Protein AF-A0A3D1SX19-F1 (afdb_monomer_lite)

Sequence (69 aa):
MHTAISTSYRRDVGDGLVLRWSTAEDTERIATLHGMVHRDTAEEPPNSGVMRTIRRLMNGDYPFMGPHD

Radius of gyration: 14.4 Å; chains: 1; bounding box: 22×30×44 Å

pLDDT: mean 90.4, std 12.62, range [37.34, 98.44]

Structure (mmCIF, N/CA/C/O backbone):
data_AF-A0A3D1SX19-F1
#
_entry.id   AF-A0A3D1SX19-F1
#
loop_
_atom_site.group_PDB
_atom_site.id
_atom_site.type_symbol
_atom_site.label_atom_id
_atom_site.label_alt_id
_atom_site.label_comp_id
_atom_site.label_asym_id
_atom_site.label_entity_id
_atom_site.label_seq_id
_atom_site.pdbx_PDB_ins_code
_atom_site.Cartn_x
_atom_site.Cartn_y
_atom_site.Cartn_z
_atom_site.occupancy
_atom_site.B_iso_or_equiv
_atom_site.auth_seq_id
_atom_site.auth_comp_id
_atom_site.auth_asym_id
_atom_site.auth_atom_id
_atom_site.pdbx_PDB_model_num
ATOM 1 N N . MET A 1 1 ? -1.532 -12.326 -26.869 1.00 37.34 1 MET A N 1
ATOM 2 C CA . MET A 1 1 ? -1.011 -11.012 -27.296 1.00 37.34 1 MET A CA 1
ATOM 3 C C . MET A 1 1 ? -0.456 -10.323 -26.062 1.00 37.34 1 MET A C 1
ATOM 5 O O . MET A 1 1 ? -1.220 -10.113 -25.134 1.00 37.34 1 MET A O 1
ATOM 9 N N . HIS A 1 2 ? 0.854 -10.082 -25.995 1.00 48.22 2 HIS A N 1
ATOM 10 C CA . HIS A 1 2 ? 1.454 -9.276 -24.927 1.00 48.22 2 HIS A CA 1
ATOM 11 C C . HIS A 1 2 ? 1.295 -7.809 -25.332 1.00 48.22 2 HIS A C 1
ATOM 13 O O . HIS A 1 2 ? 1.999 -7.335 -26.221 1.00 48.22 2 HIS A O 1
ATOM 19 N N . THR A 1 3 ? 0.324 -7.110 -24.748 1.00 51.19 3 THR A N 1
ATOM 20 C CA . THR A 1 3 ? 0.256 -5.652 -24.867 1.00 51.19 3 THR A CA 1
ATOM 21 C C . THR A 1 3 ? 1.467 -5.095 -24.132 1.00 51.19 3 THR A C 1
ATOM 23 O O . THR A 1 3 ? 1.618 -5.340 -22.939 1.00 51.19 3 THR A O 1
ATOM 26 N N . ALA A 1 4 ? 2.348 -4.385 -24.833 1.00 57.34 4 ALA A N 1
ATOM 27 C CA . ALA A 1 4 ? 3.434 -3.663 -24.188 1.00 57.34 4 ALA A CA 1
ATOM 28 C C . ALA A 1 4 ? 2.818 -2.633 -23.229 1.00 57.34 4 ALA A C 1
ATOM 30 O O . ALA A 1 4 ? 2.190 -1.667 -23.668 1.00 57.34 4 ALA A O 1
ATOM 31 N N . ILE A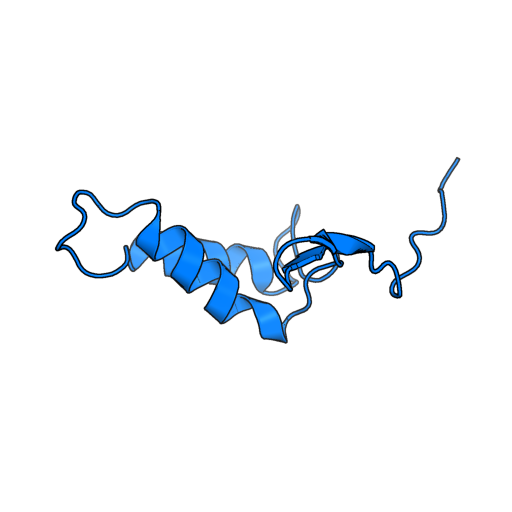 1 5 ? 2.937 -2.870 -21.922 1.00 60.31 5 ILE A N 1
ATOM 32 C CA . ILE A 1 5 ? 2.531 -1.894 -20.916 1.00 60.31 5 ILE A CA 1
ATOM 33 C C . ILE A 1 5 ? 3.498 -0.72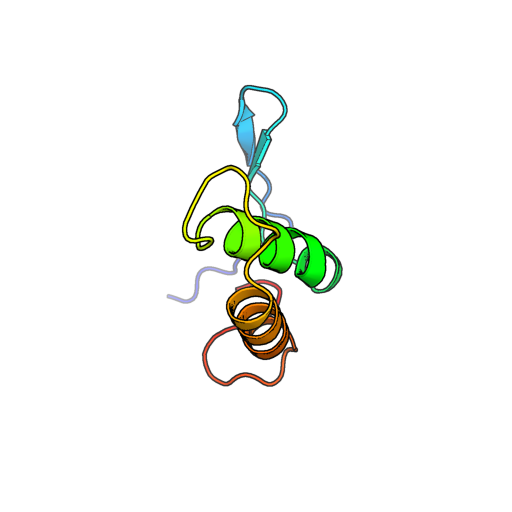2 -21.031 1.00 60.31 5 ILE A C 1
ATOM 35 O O . ILE A 1 5 ? 4.702 -0.868 -20.827 1.00 60.31 5 ILE A O 1
ATOM 39 N N . SER A 1 6 ? 2.973 0.450 -21.383 1.00 69.12 6 SER A N 1
ATOM 40 C CA . SER A 1 6 ? 3.769 1.666 -21.326 1.00 69.12 6 SER A CA 1
AT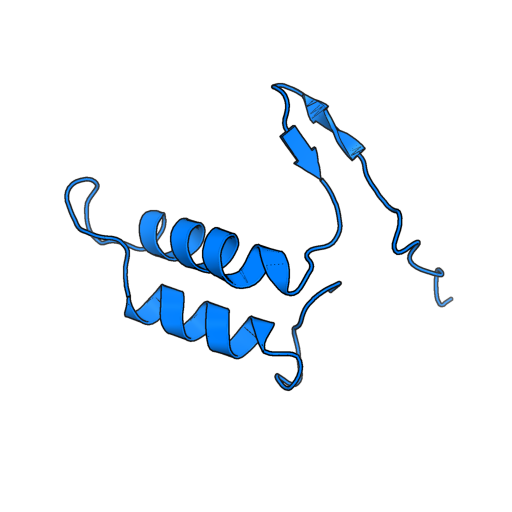OM 41 C C . SER A 1 6 ? 4.064 1.975 -19.863 1.00 69.12 6 SER A C 1
ATOM 43 O O . SER A 1 6 ? 3.150 2.302 -19.102 1.00 69.12 6 SER A O 1
ATOM 45 N N . THR A 1 7 ? 5.334 1.917 -19.465 1.00 71.50 7 THR A N 1
ATOM 46 C CA . THR A 1 7 ? 5.792 2.343 -18.130 1.00 71.50 7 THR A CA 1
ATOM 47 C C . THR A 1 7 ? 5.504 3.824 -17.863 1.00 71.50 7 THR A C 1
ATOM 49 O O . THR A 1 7 ? 5.503 4.261 -16.717 1.00 71.50 7 THR A O 1
ATOM 52 N N . SER A 1 8 ? 5.186 4.594 -18.911 1.00 80.75 8 SER A N 1
ATOM 53 C CA . SER A 1 8 ? 4.739 5.986 -18.831 1.00 80.75 8 SER A CA 1
ATOM 54 C C . SER A 1 8 ? 3.219 6.166 -18.710 1.00 80.75 8 SER A C 1
ATOM 56 O O . SER A 1 8 ? 2.752 7.304 -18.767 1.00 80.75 8 SER A O 1
ATOM 58 N N . TYR A 1 9 ? 2.427 5.090 -18.567 1.00 87.38 9 TYR A N 1
ATOM 59 C CA . TYR A 1 9 ? 0.975 5.224 -18.432 1.00 87.38 9 TYR A CA 1
ATOM 60 C C . TYR A 1 9 ? 0.619 6.110 -17.234 1.00 87.38 9 TYR A C 1
ATOM 62 O O . TYR A 1 9 ? 0.982 5.843 -16.086 1.00 87.38 9 TYR A O 1
ATOM 70 N N . ARG A 1 10 ? -0.119 7.177 -17.533 1.00 91.88 10 ARG A N 1
ATOM 71 C CA . ARG A 1 10 ? -0.589 8.165 -16.574 1.00 91.88 10 ARG A CA 1
ATOM 72 C C . ARG A 1 10 ? -1.957 8.652 -17.029 1.00 91.88 10 ARG A C 1
ATOM 74 O O . ARG A 1 10 ? -2.115 9.046 -18.182 1.00 91.88 10 ARG A O 1
ATOM 81 N N . ARG A 1 11 ? -2.933 8.646 -16.127 1.00 95.00 11 ARG A N 1
ATOM 82 C CA . ARG A 1 11 ? -4.295 9.116 -16.386 1.00 95.00 11 ARG A CA 1
ATOM 83 C C . ARG A 1 11 ? -4.763 10.005 -15.243 1.00 95.00 11 ARG A C 1
ATOM 85 O O . ARG A 1 11 ? -4.751 9.574 -14.095 1.00 95.00 11 ARG A O 1
ATOM 92 N N . ASP A 1 12 ? -5.176 11.222 -15.568 1.00 96.38 12 ASP A N 1
ATOM 93 C CA . ASP A 1 12 ? -5.892 12.098 -14.638 1.00 96.38 12 ASP A CA 1
ATOM 94 C C . ASP A 1 12 ? -7.2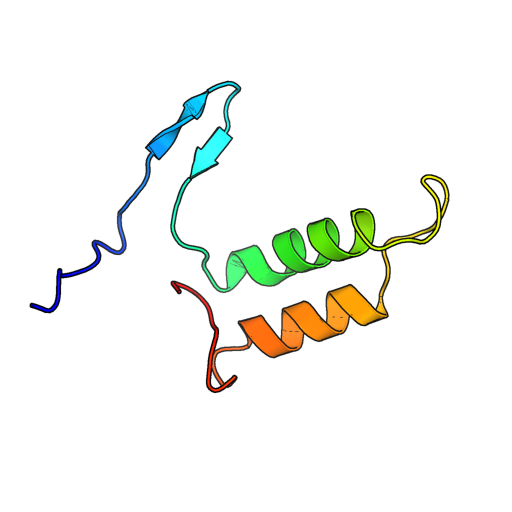62 11.485 -14.309 1.00 96.38 12 ASP A C 1
ATOM 96 O O . ASP A 1 12 ? -7.943 10.975 -15.204 1.00 96.38 12 ASP A O 1
ATOM 100 N N . VAL A 1 13 ? -7.631 11.464 -13.029 1.00 97.12 13 VAL A N 1
ATOM 101 C CA . VAL A 1 13 ? -8.916 10.914 -12.565 1.00 97.12 13 VAL A CA 1
ATOM 102 C C . VAL A 1 13 ? -9.755 11.938 -11.788 1.00 97.12 13 VAL A C 1
ATOM 104 O O . VAL A 1 13 ? -10.680 11.544 -11.084 1.00 97.12 13 VAL A O 1
ATOM 107 N N . GLY A 1 14 ? -9.478 13.236 -11.957 1.00 97.31 14 GLY A N 1
ATOM 108 C CA . GLY A 1 14 ? -10.157 14.338 -11.271 1.00 97.31 14 GLY A CA 1
ATOM 109 C C . GLY A 1 14 ? -9.575 14.645 -9.890 1.00 97.31 14 GLY A C 1
ATOM 110 O O . GLY A 1 14 ? -8.739 13.909 -9.377 1.00 97.31 14 GLY A O 1
ATOM 111 N N . ASP A 1 15 ? -9.989 15.765 -9.293 1.00 96.88 15 ASP A N 1
ATOM 112 C CA . ASP A 1 15 ? -9.633 16.175 -7.920 1.00 96.88 15 ASP A CA 1
ATOM 113 C C . ASP A 1 15 ? -8.122 16.190 -7.608 1.00 96.88 15 ASP A C 1
ATOM 115 O O . ASP A 1 15 ? -7.686 15.973 -6.478 1.00 96.88 15 ASP A O 1
ATOM 119 N N . GLY A 1 16 ? -7.296 16.439 -8.629 1.00 95.12 16 GLY A N 1
ATOM 120 C CA . GLY A 1 16 ? -5.835 16.411 -8.517 1.00 95.12 16 GLY A CA 1
ATOM 121 C C . GLY A 1 16 ? -5.235 15.005 -8.381 1.00 95.12 16 GLY A C 1
ATOM 122 O O . GLY A 1 16 ? -4.035 14.871 -8.131 1.00 95.12 16 GLY A O 1
ATOM 123 N N . LEU A 1 17 ? -6.040 13.955 -8.550 1.00 94.50 17 LEU A N 1
ATOM 124 C CA . LEU A 1 17 ? -5.623 12.562 -8.481 1.00 94.50 17 LEU A CA 1
ATOM 125 C C . LEU A 1 17 ? -5.150 12.048 -9.839 1.00 94.50 17 LEU A C 1
ATOM 127 O O . LEU A 1 17 ? -5.660 12.396 -10.906 1.00 94.50 17 LEU A O 1
ATOM 131 N N . VAL A 1 18 ? -4.176 11.143 -9.784 1.00 94.31 18 VAL A N 1
ATOM 132 C CA . VAL A 1 18 ? -3.590 10.529 -10.969 1.00 94.31 18 VAL A CA 1
ATOM 133 C C . VAL A 1 18 ? -3.423 9.034 -10.769 1.00 94.31 18 VAL A C 1
ATOM 135 O O . VAL A 1 18 ? -2.819 8.589 -9.796 1.00 94.31 18 VAL A O 1
ATOM 138 N N . LEU A 1 19 ? -3.882 8.270 -11.755 1.00 93.44 19 LEU A N 1
ATOM 139 C CA . LEU A 1 19 ? -3.608 6.849 -11.886 1.00 93.44 19 LEU A CA 1
ATOM 140 C C . LEU A 1 19 ? -2.337 6.637 -12.714 1.00 93.44 19 LEU A C 1
ATOM 142 O O . LEU A 1 19 ? -2.238 7.105 -13.849 1.00 93.44 19 LEU A O 1
ATOM 146 N N . ARG A 1 20 ? -1.378 5.907 -12.152 1.00 93.38 20 ARG A N 1
ATOM 147 C CA . ARG A 1 20 ? -0.147 5.455 -12.810 1.00 93.38 20 ARG A CA 1
ATOM 148 C C . ARG A 1 20 ? 0.307 4.142 -12.184 1.00 93.38 20 ARG A C 1
ATOM 150 O O . ARG A 1 20 ? -0.119 3.827 -11.074 1.00 93.38 20 ARG A O 1
ATOM 157 N N . TRP A 1 21 ? 1.210 3.438 -12.856 1.00 91.19 21 TRP A N 1
ATOM 158 C CA . TRP A 1 21 ? 1.914 2.314 -12.243 1.00 91.19 21 TRP A CA 1
ATOM 159 C C . TRP A 1 21 ? 2.677 2.767 -10.999 1.00 91.19 21 TRP A C 1
ATOM 161 O O . TRP A 1 21 ? 3.239 3.873 -10.964 1.00 91.19 21 TRP A O 1
ATOM 171 N N . SER A 1 22 ? 2.660 1.921 -9.972 1.00 90.94 22 SER A N 1
ATOM 172 C CA . SER A 1 22 ? 3.427 2.140 -8.748 1.00 90.94 22 SER A CA 1
ATOM 173 C C . SER A 1 22 ? 4.928 2.055 -9.037 1.00 90.94 22 SER A C 1
ATOM 175 O O . SER A 1 22 ? 5.349 1.443 -10.019 1.00 90.94 22 SER A O 1
ATOM 177 N N . THR A 1 23 ? 5.748 2.677 -8.197 1.00 92.44 23 THR A N 1
ATOM 178 C CA . THR A 1 23 ? 7.206 2.495 -8.190 1.00 92.44 23 THR A CA 1
ATOM 179 C C . THR A 1 23 ? 7.670 2.086 -6.792 1.00 92.44 23 THR A C 1
ATOM 181 O O . THR A 1 23 ? 6.904 2.141 -5.827 1.00 92.44 23 THR A O 1
ATOM 184 N N . ALA A 1 24 ? 8.944 1.712 -6.650 1.00 93.56 24 ALA A N 1
ATOM 185 C CA . ALA A 1 24 ? 9.521 1.396 -5.342 1.00 93.56 24 ALA A CA 1
ATOM 186 C C . ALA A 1 24 ? 9.406 2.573 -4.349 1.00 93.56 24 ALA A C 1
ATOM 188 O O . ALA A 1 24 ? 9.224 2.357 -3.150 1.00 93.56 24 ALA A O 1
ATOM 189 N N . GLU A 1 25 ? 9.429 3.815 -4.842 1.00 94.62 25 GLU A N 1
ATOM 190 C CA . GLU A 1 25 ? 9.287 5.034 -4.032 1.00 94.62 25 GLU A CA 1
ATOM 191 C C . GLU A 1 25 ? 7.882 5.202 -3.430 1.00 94.62 25 GLU A C 1
ATOM 193 O O . GLU A 1 25 ? 7.693 5.973 -2.485 1.00 94.62 25 GLU A O 1
ATOM 198 N N . ASP A 1 26 ? 6.879 4.494 -3.956 1.00 95.62 26 ASP A N 1
ATOM 199 C CA . ASP A 1 26 ? 5.509 4.548 -3.447 1.00 95.62 26 ASP A CA 1
ATOM 200 C C . ASP A 1 26 ? 5.270 3.605 -2.265 1.00 95.62 26 ASP A C 1
ATOM 202 O O . ASP A 1 26 ? 4.253 3.742 -1.584 1.00 95.62 26 ASP A O 1
ATOM 206 N N . THR A 1 27 ? 6.203 2.689 -1.984 1.00 96.44 27 THR A N 1
ATOM 207 C CA . THR A 1 27 ? 6.050 1.614 -0.989 1.00 96.44 27 THR A CA 1
ATOM 208 C C . THR A 1 27 ? 5.528 2.121 0.353 1.00 96.44 27 THR A C 1
ATOM 210 O O . THR A 1 27 ? 4.527 1.617 0.857 1.00 96.44 27 THR A O 1
ATOM 213 N N . GLU A 1 28 ? 6.143 3.161 0.920 1.00 97.75 28 GLU A N 1
ATOM 214 C CA . GLU A 1 28 ? 5.735 3.679 2.232 1.00 97.75 28 GLU A CA 1
ATOM 215 C C . GLU A 1 28 ? 4.382 4.399 2.198 1.00 97.75 28 GLU A C 1
ATOM 217 O O . GLU A 1 28 ? 3.623 4.345 3.170 1.00 97.75 28 GLU A O 1
ATOM 222 N N . ARG A 1 29 ? 4.035 5.031 1.070 1.00 96.94 29 ARG A N 1
ATOM 223 C CA . ARG A 1 29 ? 2.731 5.689 0.895 1.00 96.94 29 ARG A CA 1
ATOM 224 C C . ARG A 1 29 ? 1.614 4.651 0.815 1.00 96.94 29 ARG A C 1
ATOM 226 O O . ARG A 1 29 ? 0.599 4.800 1.491 1.00 96.94 29 ARG A O 1
ATOM 233 N N . ILE A 1 30 ? 1.828 3.576 0.056 1.00 96.62 30 ILE A N 1
ATOM 234 C CA . ILE A 1 30 ? 0.890 2.451 -0.064 1.00 96.62 30 ILE A CA 1
ATOM 235 C C . ILE A 1 30 ? 0.769 1.717 1.278 1.00 96.62 30 ILE A C 1
ATOM 237 O O . ILE A 1 30 ? -0.344 1.438 1.727 1.00 96.62 30 ILE A O 1
ATOM 241 N N . ALA A 1 31 ? 1.892 1.468 1.962 1.00 97.88 31 ALA A N 1
ATOM 242 C CA . ALA A 1 31 ? 1.898 0.831 3.275 1.00 97.88 31 ALA A CA 1
ATOM 243 C C . ALA A 1 31 ? 1.088 1.651 4.285 1.00 97.88 31 ALA A C 1
ATOM 245 O O . ALA A 1 31 ? 0.222 1.102 4.964 1.00 97.88 31 ALA A O 1
ATOM 246 N N . THR A 1 32 ? 1.315 2.966 4.341 1.00 98.19 32 THR A N 1
ATOM 247 C CA . THR A 1 32 ? 0.573 3.876 5.224 1.00 98.19 32 THR A CA 1
ATOM 248 C C . THR A 1 32 ? -0.915 3.900 4.885 1.00 98.19 32 THR A C 1
ATOM 250 O O . THR A 1 32 ? -1.733 3.774 5.791 1.00 98.19 32 THR A O 1
ATOM 253 N N . LEU A 1 33 ? -1.281 3.987 3.599 1.00 97.38 33 LEU A N 1
ATOM 254 C CA . LEU A 1 33 ? -2.679 3.928 3.161 1.00 97.38 33 LEU A CA 1
ATOM 255 C C . LEU A 1 33 ? -3.363 2.649 3.658 1.00 97.38 33 LEU A C 1
ATOM 257 O O . LEU A 1 33 ? -4.423 2.716 4.273 1.00 97.38 33 LEU A O 1
ATOM 261 N N . HIS A 1 34 ? -2.755 1.484 3.434 1.00 98.00 34 HIS A N 1
ATOM 262 C CA . HIS A 1 34 ? -3.333 0.224 3.896 1.00 98.00 34 HIS A CA 1
ATOM 263 C C . HIS A 1 34 ? -3.351 0.107 5.421 1.00 98.00 34 HIS A C 1
ATOM 265 O O . HIS A 1 34 ? -4.322 -0.418 5.959 1.00 98.00 34 HIS A O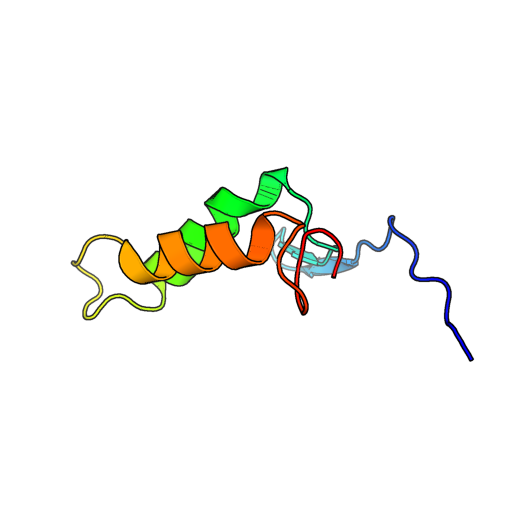 1
ATOM 271 N N . GLY A 1 35 ? -2.344 0.633 6.122 1.00 98.44 35 GLY A N 1
ATOM 272 C CA . GLY A 1 35 ? -2.350 0.719 7.581 1.00 98.44 35 GLY A CA 1
ATOM 273 C C . GLY A 1 35 ? -3.507 1.571 8.116 1.00 98.44 35 GLY A C 1
ATOM 274 O O . GLY A 1 35 ? -4.109 1.206 9.119 1.00 98.44 35 GLY A O 1
ATOM 275 N N . MET A 1 36 ? -3.851 2.665 7.433 1.00 98.25 36 MET A N 1
ATOM 276 C CA . MET A 1 36 ? -4.983 3.534 7.783 1.00 98.25 36 MET A CA 1
ATOM 277 C C . MET A 1 36 ? -6.346 2.921 7.448 1.00 98.25 36 MET A C 1
ATOM 279 O O . MET A 1 36 ? -7.318 3.194 8.146 1.00 98.25 36 MET A O 1
ATOM 283 N N . VAL A 1 37 ? -6.435 2.131 6.375 1.00 97.38 37 VAL A N 1
ATOM 284 C CA . VAL A 1 37 ? -7.680 1.464 5.953 1.00 97.38 37 VAL A CA 1
ATOM 285 C C . VAL A 1 37 ? -8.001 0.251 6.829 1.00 97.38 37 VAL A C 1
ATOM 287 O O . VAL A 1 37 ? -9.169 -0.021 7.075 1.00 97.38 37 VAL A O 1
ATOM 290 N N . HIS A 1 38 ? -6.981 -0.461 7.317 1.00 97.44 38 HIS A N 1
ATOM 291 C CA . HIS A 1 38 ? -7.127 -1.728 8.048 1.00 97.44 38 HIS A CA 1
ATOM 292 C C . HIS A 1 38 ? -6.793 -1.618 9.548 1.00 97.44 38 HIS A C 1
ATOM 294 O O . HIS A 1 38 ? -6.305 -2.576 10.151 1.00 97.44 38 HIS A O 1
ATOM 300 N N . ARG A 1 39 ? -6.982 -0.439 10.139 1.00 97.00 39 ARG A N 1
ATOM 301 C CA . ARG A 1 39 ? -6.995 -0.245 11.601 1.00 97.00 39 ARG A CA 1
ATOM 302 C C . ARG A 1 39 ? -8.389 -0.532 12.154 1.00 97.00 39 ARG A C 1
ATOM 304 O O . ARG A 1 39 ? -9.359 -0.429 11.401 1.00 97.00 39 ARG A O 1
ATOM 311 N N . ASP A 1 40 ? -8.492 -0.851 13.441 1.00 94.75 40 ASP A N 1
ATOM 312 C CA . ASP A 1 40 ? -9.764 -1.304 14.012 1.00 94.75 40 ASP A CA 1
ATOM 313 C C . ASP A 1 40 ? -10.743 -0.136 14.207 1.00 94.75 40 ASP A C 1
ATOM 315 O O . ASP A 1 40 ? -11.948 -0.290 13.996 1.00 94.75 40 ASP A O 1
ATOM 319 N N . THR A 1 41 ? -10.235 1.060 14.537 1.00 96.00 41 THR A N 1
ATOM 320 C CA . THR A 1 41 ? -11.040 2.293 14.624 1.00 96.00 41 THR A CA 1
ATOM 321 C C . THR A 1 41 ? -10.344 3.508 14.006 1.00 96.00 41 THR A C 1
ATOM 323 O O . THR A 1 41 ? -9.149 3.498 13.709 1.00 96.00 41 THR A O 1
ATOM 326 N N . ALA A 1 42 ? -11.091 4.598 13.805 1.00 94.31 42 ALA A N 1
ATOM 327 C CA . ALA A 1 42 ? -10.572 5.819 13.189 1.00 94.31 42 ALA A CA 1
ATOM 328 C C . ALA A 1 42 ? -9.558 6.584 14.067 1.00 94.31 42 ALA A C 1
ATOM 330 O O . ALA A 1 42 ? -8.822 7.438 13.563 1.00 94.31 42 ALA A O 1
ATOM 331 N N . GLU A 1 43 ? -9.507 6.283 15.358 1.00 96.62 43 GLU A N 1
ATOM 332 C CA . GLU A 1 43 ? -8.639 6.909 16.356 1.00 96.62 43 GLU A CA 1
ATOM 333 C C . GLU A 1 43 ? -7.336 6.129 16.550 1.00 96.62 43 GLU A C 1
ATOM 335 O O . GLU A 1 43 ? -6.365 6.662 17.086 1.00 96.62 43 GLU A O 1
ATOM 340 N N . GLU A 1 44 ? -7.294 4.877 16.098 1.00 96.75 44 GLU A N 1
ATOM 341 C CA . GLU A 1 44 ? -6.112 4.041 16.224 1.00 96.75 44 GLU A CA 1
ATOM 342 C C . GLU A 1 4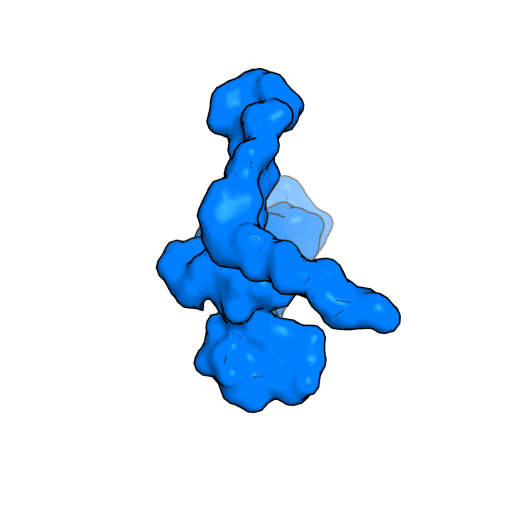4 ? -4.986 4.456 15.268 1.00 96.75 44 GLU A C 1
ATOM 344 O O . GLU A 1 44 ? -5.233 4.982 14.167 1.00 96.75 44 GLU A O 1
ATOM 349 N N . PRO A 1 45 ? -3.723 4.197 15.661 1.00 97.56 45 PRO A N 1
ATOM 350 C CA . PRO A 1 45 ? -2.594 4.359 14.761 1.00 97.56 45 PRO A CA 1
ATOM 351 C C . PRO A 1 45 ? -2.724 3.434 13.536 1.00 97.56 45 PRO A C 1
ATOM 353 O O . PRO A 1 45 ? -3.444 2.435 13.574 1.00 97.56 45 PRO A O 1
ATOM 356 N N . PRO A 1 46 ? -1.990 3.717 12.443 1.00 98.00 46 PRO A N 1
ATOM 357 C CA . PRO A 1 46 ? -1.935 2.815 11.300 1.00 98.00 46 PRO A CA 1
ATOM 358 C C . PRO A 1 46 ? -1.544 1.387 11.711 1.00 98.00 46 PRO A C 1
ATOM 360 O O . PRO A 1 46 ? -0.605 1.184 12.486 1.00 98.00 46 PRO A O 1
ATOM 363 N N . ASN A 1 47 ? -2.216 0.390 11.135 1.00 98.31 47 ASN A N 1
ATOM 364 C CA . ASN A 1 47 ? -1.934 -1.018 11.392 1.00 98.31 47 ASN A CA 1
ATOM 365 C C . ASN A 1 47 ? -0.528 -1.405 10.896 1.00 98.31 47 ASN A C 1
ATOM 367 O O . ASN A 1 47 ? -0.297 -1.673 9.712 1.00 98.31 47 ASN A O 1
ATOM 371 N N . SER A 1 48 ? 0.424 -1.470 11.828 1.00 97.94 48 SER A N 1
ATOM 372 C CA . SER A 1 48 ? 1.834 -1.756 11.537 1.00 97.94 48 SER A CA 1
ATOM 373 C C . SER A 1 48 ? 2.071 -3.147 10.928 1.00 97.94 48 SER A C 1
ATOM 375 O O . SER A 1 48 ? 3.006 -3.324 10.139 1.00 97.94 48 SER A O 1
ATOM 377 N N . GLY A 1 49 ? 1.213 -4.128 11.234 1.00 98.19 49 GLY A N 1
ATOM 378 C CA . GLY A 1 49 ? 1.270 -5.471 10.655 1.00 98.19 49 GLY A CA 1
ATOM 379 C C . GLY A 1 49 ? 0.943 -5.467 9.161 1.00 98.19 49 GLY A C 1
ATOM 380 O O . GLY A 1 49 ? 1.658 -6.081 8.361 1.00 98.19 49 GLY A O 1
ATOM 381 N N . VAL A 1 50 ? -0.077 -4.703 8.772 1.00 98.06 50 VAL A N 1
ATOM 382 C CA . VAL A 1 50 ? -0.444 -4.494 7.366 1.00 98.06 50 VAL A CA 1
ATOM 383 C C . VAL A 1 50 ? 0.640 -3.704 6.634 1.00 98.06 50 VAL A C 1
ATOM 385 O O . VAL A 1 50 ? 1.069 -4.115 5.557 1.00 98.06 50 VAL A O 1
ATOM 388 N N . MET A 1 51 ? 1.174 -2.641 7.244 1.00 98.44 51 MET A N 1
ATOM 389 C CA . MET A 1 51 ? 2.284 -1.878 6.658 1.00 98.44 51 MET A CA 1
ATOM 390 C C . MET A 1 51 ? 3.500 -2.768 6.355 1.00 98.44 51 MET A C 1
ATOM 392 O O . MET A 1 51 ? 4.078 -2.688 5.273 1.00 98.44 51 MET A O 1
ATOM 396 N N . ARG A 1 52 ? 3.883 -3.652 7.287 1.00 98.12 52 ARG A N 1
ATOM 397 C CA . ARG A 1 52 ? 4.974 -4.623 7.082 1.00 98.12 52 ARG A CA 1
ATOM 398 C C . ARG A 1 52 ? 4.676 -5.591 5.936 1.00 98.12 52 ARG A C 1
ATOM 400 O O . ARG A 1 52 ? 5.584 -5.919 5.178 1.00 98.12 52 ARG A O 1
ATOM 407 N N . THR A 1 53 ? 3.425 -6.023 5.803 1.00 96.62 53 THR A N 1
ATOM 408 C CA . THR A 1 53 ? 2.997 -6.897 4.703 1.00 96.62 53 THR A CA 1
ATOM 409 C C . THR A 1 53 ? 3.171 -6.196 3.360 1.00 96.62 53 THR A C 1
ATOM 411 O O . THR A 1 53 ? 3.808 -6.756 2.474 1.00 96.62 53 THR A O 1
ATOM 414 N N . ILE A 1 54 ? 2.729 -4.941 3.230 1.00 96.44 54 ILE A N 1
ATOM 415 C CA . ILE A 1 54 ? 2.922 -4.165 1.997 1.00 96.44 54 ILE A CA 1
ATOM 416 C C . ILE A 1 54 ? 4.397 -3.986 1.653 1.00 96.44 54 ILE A C 1
ATOM 418 O O . ILE A 1 54 ? 4.776 -4.212 0.507 1.00 96.44 54 ILE A O 1
ATOM 422 N N . ARG A 1 55 ? 5.254 -3.669 2.630 1.00 96.56 55 ARG A N 1
ATOM 423 C CA . ARG A 1 55 ? 6.703 -3.594 2.385 1.00 96.56 55 ARG A CA 1
ATOM 424 C C . ARG A 1 55 ? 7.260 -4.906 1.838 1.00 96.56 55 ARG A C 1
ATOM 426 O O . ARG A 1 55 ? 8.094 -4.868 0.944 1.00 96.56 55 ARG A O 1
ATOM 433 N N . ARG A 1 56 ? 6.791 -6.061 2.331 1.00 95.50 56 ARG A N 1
ATOM 434 C CA . ARG A 1 56 ? 7.218 -7.372 1.816 1.00 95.50 56 ARG A CA 1
ATOM 435 C C . ARG A 1 56 ? 6.743 -7.611 0.382 1.00 95.50 56 ARG A C 1
ATOM 437 O O . ARG A 1 56 ? 7.524 -8.135 -0.403 1.00 95.50 56 ARG A O 1
ATOM 444 N N . LEU A 1 57 ? 5.504 -7.243 0.060 1.00 94.56 57 LEU A N 1
ATOM 445 C CA . LEU A 1 57 ? 4.948 -7.391 -1.289 1.00 94.56 57 LEU A CA 1
ATOM 446 C C . LEU A 1 57 ? 5.645 -6.470 -2.302 1.00 94.56 57 LEU A C 1
ATOM 448 O O . LEU A 1 57 ? 5.887 -6.874 -3.427 1.00 94.56 57 LEU A O 1
ATOM 452 N N . MET A 1 58 ? 6.028 -5.261 -1.893 1.00 94.69 58 MET A N 1
ATOM 453 C CA . MET A 1 58 ? 6.642 -4.256 -2.772 1.00 94.69 58 MET A CA 1
ATOM 454 C C . MET A 1 58 ? 8.176 -4.345 -2.865 1.00 94.69 58 MET A C 1
ATOM 456 O O . MET A 1 58 ? 8.788 -3.535 -3.555 1.00 94.69 58 MET A O 1
ATOM 460 N N . ASN A 1 59 ? 8.821 -5.309 -2.199 1.00 91.12 59 ASN A N 1
ATOM 461 C CA . ASN A 1 59 ? 10.288 -5.404 -2.126 1.00 91.12 59 ASN A CA 1
ATOM 462 C C . ASN A 1 59 ? 10.955 -5.884 -3.440 1.00 91.12 59 ASN A C 1
ATOM 464 O O . ASN A 1 59 ? 12.178 -5.962 -3.524 1.00 91.12 59 ASN A O 1
ATOM 468 N N . GLY A 1 60 ? 10.163 -6.184 -4.478 1.00 89.00 60 GLY A N 1
ATOM 469 C CA . GLY A 1 60 ? 10.637 -6.552 -5.821 1.00 89.00 60 GLY A CA 1
ATOM 470 C C . GLY A 1 60 ? 11.096 -8.008 -5.973 1.00 89.00 60 GLY A C 1
ATOM 471 O O . GLY A 1 60 ? 11.388 -8.452 -7.077 1.00 89.00 60 GLY A O 1
ATOM 472 N N . ASP A 1 61 ? 11.135 -8.760 -4.876 1.00 90.31 61 ASP A N 1
ATOM 473 C CA . ASP A 1 61 ? 11.500 -10.177 -4.790 1.00 90.31 61 ASP A CA 1
ATOM 474 C C . ASP A 1 61 ? 10.319 -11.065 -4.346 1.00 90.31 61 ASP A C 1
ATOM 476 O O . ASP A 1 61 ? 10.490 -12.256 -4.066 1.00 90.31 61 ASP A O 1
ATOM 480 N N . TYR A 1 62 ? 9.113 -10.498 -4.257 1.00 90.56 62 TYR A N 1
ATOM 481 C CA . TYR A 1 62 ? 7.895 -11.251 -3.985 1.00 90.56 62 TYR A CA 1
ATOM 482 C C . TYR A 1 62 ? 7.352 -11.872 -5.288 1.00 90.56 62 TYR A C 1
ATOM 484 O O . TYR A 1 62 ? 7.294 -11.199 -6.312 1.00 90.56 62 TYR A O 1
ATOM 492 N N . PRO A 1 63 ? 6.940 -13.154 -5.291 1.00 89.81 63 PRO A N 1
ATOM 493 C CA . PRO A 1 63 ? 6.717 -13.907 -6.531 1.00 89.81 63 PRO A CA 1
ATOM 494 C C . PRO A 1 63 ? 5.502 -13.478 -7.367 1.00 89.81 63 PRO A C 1
ATOM 496 O O . PRO A 1 63 ? 5.385 -13.912 -8.509 1.00 89.81 63 PRO A O 1
ATOM 499 N N . PHE A 1 64 ? 4.582 -12.686 -6.810 1.00 86.50 64 PHE A N 1
ATOM 500 C CA . PHE A 1 64 ? 3.298 -12.363 -7.452 1.00 86.50 64 PHE A CA 1
ATOM 501 C C . PHE A 1 64 ? 2.987 -10.868 -7.541 1.00 86.50 64 PHE A C 1
ATOM 503 O O . PHE A 1 64 ? 1.918 -10.509 -8.025 1.00 86.50 64 PHE A O 1
ATOM 510 N N . MET A 1 65 ? 3.851 -10.018 -6.995 1.00 87.12 65 MET A N 1
ATOM 511 C CA . MET A 1 65 ? 3.615 -8.583 -6.906 1.00 87.12 65 MET A CA 1
ATOM 512 C C . MET A 1 65 ? 4.943 -7.867 -6.692 1.00 87.12 65 MET A C 1
ATOM 514 O O . MET A 1 65 ? 5.802 -8.365 -5.964 1.00 87.12 65 MET A O 1
ATOM 518 N N . GLY A 1 66 ? 5.072 -6.681 -7.265 1.00 88.00 66 GLY A N 1
ATOM 519 C CA . GLY A 1 66 ? 6.174 -5.775 -7.018 1.00 88.00 66 GLY A CA 1
ATOM 520 C C . GLY A 1 66 ? 5.900 -4.372 -7.556 1.00 88.00 66 GLY A C 1
ATOM 521 O O . GLY A 1 66 ? 4.787 -4.047 -7.975 1.00 88.00 66 GLY A O 1
ATOM 522 N N . PRO A 1 67 ? 6.915 -3.497 -7.530 1.00 86.62 67 PRO A N 1
ATOM 523 C CA . PRO A 1 67 ? 6.843 -2.212 -8.203 1.00 86.62 67 PRO A CA 1
ATOM 524 C C . PRO A 1 67 ? 6.536 -2.385 -9.692 1.00 86.62 67 PRO A C 1
ATOM 526 O O . PRO A 1 67 ? 7.126 -3.243 -10.342 1.00 86.62 67 PRO A O 1
ATOM 529 N N . HIS A 1 68 ? 5.703 -1.497 -10.231 1.00 86.69 68 HIS A N 1
ATOM 530 C CA . HIS A 1 68 ? 5.292 -1.462 -11.639 1.00 86.69 68 HIS A CA 1
ATOM 531 C C . HIS A 1 68 ? 4.308 -2.553 -12.106 1.00 86.69 68 HIS A C 1
ATOM 533 O O . HIS A 1 68 ? 4.022 -2.585 -13.305 1.00 86.69 68 HIS A O 1
ATOM 539 N N . ASP A 1 69 ? 3.762 -3.364 -11.193 1.00 80.00 69 ASP A N 1
ATOM 540 C CA . ASP A 1 69 ? 2.666 -4.317 -11.459 1.00 80.00 69 ASP A CA 1
ATOM 541 C C . ASP A 1 69 ? 1.258 -3.705 -11.336 1.00 80.00 69 ASP A C 1
ATOM 543 O O . ASP A 1 69 ? 1.100 -2.643 -10.675 1.00 80.00 69 ASP A O 1
#

Secondary structure (DSSP, 8-state):
------TT-EEE-STT-EEE---GGGHHHHHHHHHHHSSSSTTSPP-HHHHHHHHHHTSS-STT--TT-

Foldseek 3Di:
DDDPPDQPDWDDPDPPDIDHFFALVCQQVVLLVQQCVPDPDNPDHRNVVSSVVSCVQAVQPDPPHHGRD